Protein AF-A0A3A4VUQ2-F1 (afdb_monomer_lite)

Structure (mmCIF, N/CA/C/O backbone):
data_AF-A0A3A4VUQ2-F1
#
_entry.id   AF-A0A3A4VUQ2-F1
#
loop_
_atom_site.group_PDB
_atom_site.id
_atom_site.type_symbol
_atom_site.label_atom_id
_atom_site.label_alt_id
_atom_site.label_comp_id
_atom_site.label_asym_id
_atom_site.label_entity_id
_atom_site.label_seq_id
_atom_site.pdbx_PDB_ins_code
_atom_site.Cartn_x
_atom_site.Cartn_y
_atom_site.Cartn_z
_atom_site.occupancy
_atom_site.B_iso_or_equiv
_atom_site.auth_seq_id
_atom_site.auth_comp_id
_atom_site.auth_asym_id
_atom_site.auth_atom_id
_atom_site.pdbx_PDB_model_num
ATOM 1 N N . MET A 1 1 ? 13.321 -15.358 -0.840 1.00 32.47 1 MET A N 1
ATOM 2 C CA . MET A 1 1 ? 13.362 -16.492 -1.784 1.00 32.47 1 MET A CA 1
ATOM 3 C C . MET A 1 1 ? 13.408 -15.895 -3.170 1.00 32.47 1 MET A C 1
ATOM 5 O O . MET A 1 1 ? 12.434 -15.274 -3.571 1.00 32.47 1 MET A O 1
ATOM 9 N N . THR A 1 2 ? 14.552 -15.990 -3.836 1.00 44.00 2 THR A N 1
ATOM 10 C CA . THR A 1 2 ? 14.703 -15.576 -5.233 1.00 44.00 2 THR A CA 1
ATOM 11 C C . THR A 1 2 ? 14.063 -16.672 -6.074 1.00 44.00 2 THR A C 1
ATOM 13 O O . THR A 1 2 ? 14.530 -17.808 -6.059 1.00 44.00 2 THR A O 1
ATOM 16 N N . GLN A 1 3 ? 12.917 -16.389 -6.687 1.00 48.12 3 GLN A N 1
ATOM 17 C CA . GLN A 1 3 ? 12.280 -17.336 -7.593 1.00 48.12 3 GLN A CA 1
ATOM 18 C C . GLN A 1 3 ? 13.009 -17.246 -8.934 1.00 48.12 3 GLN A C 1
ATOM 20 O O . GLN A 1 3 ? 12.911 -16.231 -9.615 1.00 48.12 3 GLN A O 1
ATOM 25 N N . GLU A 1 4 ? 13.771 -18.281 -9.281 1.00 55.94 4 GLU A N 1
ATOM 26 C CA . GLU A 1 4 ? 14.439 -18.381 -10.582 1.00 55.94 4 GLU A CA 1
ATOM 27 C C . GLU A 1 4 ? 13.384 -18.544 -11.685 1.00 55.94 4 GLU A C 1
ATOM 29 O O . GLU A 1 4 ? 12.555 -19.461 -11.625 1.00 55.94 4 GLU A O 1
ATOM 34 N N . LEU A 1 5 ? 13.388 -17.659 -12.688 1.00 59.94 5 LEU A N 1
ATOM 35 C CA . LEU A 1 5 ? 12.480 -17.788 -13.823 1.00 59.94 5 LEU A CA 1
ATOM 36 C C . LEU A 1 5 ? 12.941 -18.922 -14.759 1.00 59.94 5 LEU A C 1
ATOM 38 O O . LEU A 1 5 ? 14.143 -19.137 -14.953 1.00 59.94 5 LEU A O 1
ATOM 42 N N . PRO A 1 6 ? 11.998 -19.651 -15.387 1.00 62.81 6 PRO A N 1
ATOM 43 C CA . PRO A 1 6 ? 12.314 -20.619 -16.429 1.00 62.81 6 PRO A CA 1
ATOM 44 C C . PRO A 1 6 ? 13.199 -20.021 -17.529 1.00 62.81 6 PRO A C 1
ATOM 46 O O . PRO A 1 6 ? 13.021 -18.874 -17.937 1.00 62.81 6 PRO A O 1
ATOM 49 N N . GLY A 1 7 ? 14.122 -20.821 -18.072 1.00 64.88 7 GLY A N 1
ATOM 50 C CA . GLY A 1 7 ? 15.179 -20.330 -18.965 1.00 64.88 7 GLY A CA 1
ATOM 51 C C . GLY A 1 7 ? 14.719 -19.589 -20.226 1.00 64.88 7 GLY A C 1
ATOM 52 O O . GLY A 1 7 ? 15.482 -18.787 -20.757 1.00 64.88 7 GLY A O 1
ATOM 53 N N . TYR A 1 8 ? 13.483 -19.805 -20.685 1.00 63.66 8 TYR A N 1
ATOM 54 C CA . TYR A 1 8 ? 12.912 -19.087 -21.827 1.00 63.66 8 TYR A CA 1
ATOM 55 C C . TYR A 1 8 ? 12.484 -17.644 -21.498 1.00 63.66 8 TYR A C 1
ATOM 57 O O . TYR A 1 8 ? 12.397 -16.834 -22.415 1.00 63.66 8 TYR A O 1
ATOM 65 N N . LEU A 1 9 ? 12.272 -17.304 -20.220 1.00 59.41 9 LEU A N 1
ATOM 66 C CA . LEU A 1 9 ? 11.942 -15.945 -19.765 1.00 59.41 9 LEU A CA 1
ATOM 67 C C . LEU A 1 9 ? 13.183 -15.120 -19.401 1.00 59.41 9 LEU A C 1
ATOM 69 O O . LEU A 1 9 ? 13.132 -13.895 -19.454 1.00 59.41 9 LEU A O 1
ATOM 73 N N . ARG A 1 10 ? 14.320 -15.774 -19.126 1.00 63.22 10 ARG A N 1
ATOM 74 C CA . ARG A 1 10 ? 15.583 -15.107 -18.753 1.00 63.22 10 ARG A CA 1
ATOM 75 C C . ARG A 1 10 ? 16.127 -14.142 -19.807 1.00 63.22 10 ARG A C 1
ATOM 77 O O . ARG A 1 10 ? 16.834 -13.201 -19.479 1.00 63.22 10 ARG A O 1
ATOM 84 N N . ARG A 1 11 ? 15.774 -14.333 -21.084 1.00 55.06 11 ARG A N 1
ATOM 85 C CA . ARG A 1 11 ? 16.195 -13.435 -22.177 1.00 55.06 11 ARG A CA 1
ATOM 86 C C . ARG A 1 11 ? 15.557 -12.041 -22.128 1.00 55.06 11 ARG A C 1
ATOM 88 O O . ARG A 1 11 ? 16.027 -11.161 -22.836 1.00 55.06 11 ARG A O 1
ATOM 95 N N . PHE A 1 12 ? 14.516 -11.860 -21.318 1.00 55.12 12 PHE A N 1
ATOM 96 C CA . PHE A 1 12 ? 13.808 -10.592 -21.129 1.00 55.12 12 PHE A CA 1
ATOM 97 C C . PHE A 1 12 ? 13.870 -10.115 -19.667 1.00 55.12 12 PHE A C 1
ATOM 99 O O . PHE A 1 12 ? 13.095 -9.252 -19.262 1.00 55.12 12 PHE A O 1
ATOM 106 N N . GLU A 1 13 ? 14.767 -10.694 -18.860 1.00 59.91 13 GLU A N 1
ATOM 107 C CA . GLU A 1 13 ? 14.969 -10.290 -17.470 1.00 59.91 13 GLU A CA 1
ATOM 108 C C . GLU A 1 13 ? 15.718 -8.959 -17.404 1.00 59.91 13 GLU A C 1
ATOM 110 O O . GLU A 1 13 ? 16.908 -8.879 -17.698 1.00 59.91 13 GLU A O 1
ATOM 115 N N . TYR A 1 14 ? 15.016 -7.923 -16.952 1.00 61.62 14 TYR A N 1
ATOM 116 C CA . TYR A 1 14 ? 15.629 -6.698 -16.460 1.00 61.62 14 TYR A CA 1
ATOM 117 C C . TYR A 1 14 ? 15.450 -6.678 -14.939 1.00 61.62 14 TYR A C 1
ATOM 119 O O . TYR A 1 14 ? 14.361 -6.405 -14.433 1.00 61.62 14 TYR A O 1
ATOM 127 N N . TRP A 1 15 ? 16.490 -7.077 -14.204 1.00 53.81 15 TRP A N 1
ATOM 128 C CA . TRP A 1 15 ? 16.468 -7.107 -12.742 1.00 53.81 15 TRP A CA 1
ATOM 129 C C . TRP A 1 15 ? 17.029 -5.798 -12.191 1.00 53.81 15 TRP A C 1
ATOM 131 O O . TRP A 1 15 ? 18.239 -5.599 -12.134 1.00 53.81 15 TRP A O 1
ATOM 141 N N . HIS A 1 16 ? 16.139 -4.952 -11.691 1.00 59.16 16 HIS A N 1
ATOM 142 C CA . HIS A 1 16 ? 16.466 -4.071 -10.578 1.00 59.16 16 HIS A CA 1
ATOM 143 C C . HIS A 1 16 ? 15.614 -4.502 -9.392 1.00 59.16 16 HIS A C 1
ATOM 145 O O . HIS A 1 16 ? 14.449 -4.853 -9.580 1.00 59.16 16 HIS A O 1
ATOM 151 N N . ASP A 1 17 ? 16.176 -4.501 -8.178 1.00 64.94 17 ASP A N 1
ATOM 152 C CA . ASP A 1 17 ? 15.337 -4.543 -6.979 1.00 64.94 17 ASP A CA 1
ATOM 153 C C . ASP A 1 17 ? 14.375 -3.351 -7.084 1.00 64.94 17 ASP A C 1
ATOM 155 O O . ASP A 1 17 ? 14.836 -2.207 -7.015 1.00 64.94 17 ASP A O 1
ATOM 159 N N . PRO A 1 18 ? 13.060 -3.576 -7.270 1.00 64.75 18 PRO A N 1
ATOM 160 C CA . PRO A 1 18 ? 12.131 -2.477 -7.468 1.00 64.75 18 PRO A CA 1
ATOM 161 C C . PRO A 1 18 ? 12.172 -1.537 -6.263 1.00 64.75 18 PRO A C 1
ATOM 163 O O . PRO A 1 18 ? 12.140 -0.324 -6.423 1.00 64.75 18 PRO A O 1
ATOM 166 N N . ALA A 1 19 ? 12.357 -2.048 -5.042 1.00 66.38 19 ALA A N 1
ATOM 167 C CA . ALA A 1 19 ? 12.441 -1.188 -3.869 1.00 66.38 19 ALA A CA 1
ATOM 168 C C . ALA A 1 19 ? 13.660 -0.254 -3.918 1.00 66.38 19 ALA A C 1
ATOM 170 O O . ALA A 1 19 ? 13.567 0.876 -3.442 1.00 66.38 19 ALA A O 1
ATOM 171 N N . GLN A 1 20 ? 14.788 -0.707 -4.466 1.00 69.81 20 GLN A N 1
ATOM 172 C CA . GLN A 1 20 ? 15.973 0.121 -4.675 1.00 69.81 20 GLN A CA 1
ATOM 173 C C . GLN A 1 20 ? 15.760 1.126 -5.808 1.00 69.81 20 GLN A C 1
ATOM 175 O O . GLN A 1 20 ? 15.928 2.319 -5.569 1.00 69.81 20 GLN A O 1
ATOM 180 N N . ALA A 1 21 ? 15.278 0.669 -6.965 1.00 69.00 21 ALA A N 1
ATOM 181 C CA . ALA A 1 21 ? 15.014 1.524 -8.120 1.00 69.00 21 ALA A CA 1
ATOM 182 C C . ALA A 1 21 ? 14.060 2.680 -7.779 1.00 69.00 21 ALA A C 1
ATOM 184 O O . ALA A 1 21 ? 14.268 3.812 -8.204 1.00 69.00 21 ALA A O 1
ATOM 185 N N . ASN A 1 22 ? 13.043 2.440 -6.942 1.00 70.38 22 ASN A N 1
ATOM 186 C CA . ASN A 1 22 ? 12.146 3.507 -6.490 1.00 70.38 22 ASN A CA 1
ATOM 187 C C . ASN A 1 22 ? 12.771 4.477 -5.498 1.00 70.38 22 ASN A C 1
ATOM 189 O O . ASN A 1 22 ? 12.394 5.649 -5.481 1.00 70.38 22 ASN A O 1
ATOM 193 N N . ARG A 1 23 ? 13.659 3.999 -4.618 1.00 74.56 23 ARG A N 1
ATOM 194 C CA . ARG A 1 23 ? 14.385 4.888 -3.702 1.00 74.56 23 ARG A CA 1
ATOM 195 C C . ARG A 1 23 ? 15.282 5.815 -4.506 1.00 74.56 23 ARG A C 1
ATOM 197 O O . ARG A 1 23 ? 15.155 7.027 -4.376 1.00 74.56 23 ARG A O 1
ATOM 204 N N . GLU A 1 24 ? 16.073 5.240 -5.404 1.00 76.38 24 GLU A N 1
ATOM 205 C CA . GLU A 1 24 ? 16.965 5.976 -6.296 1.00 76.38 24 GLU A CA 1
ATOM 206 C C . GLU A 1 24 ? 16.175 6.964 -7.156 1.00 76.38 24 GLU A C 1
ATOM 208 O O . GLU A 1 24 ? 16.485 8.148 -7.144 1.00 76.38 24 GLU A O 1
ATOM 213 N N . ALA A 1 25 ? 15.074 6.540 -7.781 1.00 74.06 25 ALA A N 1
ATOM 214 C CA . ALA A 1 25 ? 14.210 7.421 -8.567 1.00 74.06 25 ALA A CA 1
ATOM 215 C C . ALA A 1 25 ? 13.649 8.612 -7.769 1.00 74.06 25 ALA A C 1
ATOM 217 O O . ALA A 1 25 ? 13.524 9.722 -8.290 1.00 74.06 25 ALA A O 1
ATOM 218 N N . ARG A 1 26 ? 13.297 8.411 -6.492 1.00 76.94 26 ARG A N 1
ATOM 219 C CA . ARG A 1 26 ? 12.829 9.499 -5.615 1.00 76.94 26 ARG A CA 1
ATOM 220 C C . ARG A 1 26 ? 13.947 10.473 -5.262 1.00 76.94 26 ARG A C 1
ATOM 222 O O . ARG A 1 26 ? 13.686 11.670 -5.167 1.00 76.94 26 ARG A O 1
ATOM 229 N N . GLU A 1 27 ? 15.156 9.965 -5.057 1.00 84.44 27 GLU A N 1
ATOM 230 C CA . GLU A 1 27 ? 16.333 10.754 -4.693 1.00 84.44 27 GLU A CA 1
ATOM 231 C C . GLU A 1 27 ? 16.877 11.545 -5.889 1.00 84.44 27 GLU A C 1
ATOM 233 O O . GLU A 1 27 ? 17.095 12.753 -5.788 1.00 84.44 27 GLU A O 1
ATOM 238 N N . THR A 1 28 ? 17.035 10.893 -7.040 1.00 81.62 28 THR A N 1
ATOM 239 C CA . THR A 1 28 ? 17.601 11.483 -8.262 1.00 81.62 28 THR A CA 1
ATOM 240 C C . THR A 1 28 ? 16.567 12.233 -9.099 1.00 81.62 28 THR A C 1
ATOM 242 O O . THR A 1 28 ? 16.935 12.991 -9.995 1.00 81.62 28 THR A O 1
ATOM 245 N N . LYS A 1 29 ? 15.267 12.043 -8.821 1.00 80.12 29 LYS A N 1
ATOM 246 C CA . LYS A 1 29 ? 14.139 12.461 -9.677 1.00 80.12 29 LYS A CA 1
ATOM 247 C C . LYS A 1 29 ? 14.187 11.863 -11.091 1.00 80.12 29 LYS A C 1
ATOM 249 O O . LYS A 1 29 ? 13.470 12.337 -11.975 1.00 80.12 29 LYS A O 1
ATOM 254 N N . GLN A 1 30 ? 15.004 10.835 -11.312 1.00 80.06 30 GLN A N 1
ATOM 255 C CA . GLN A 1 30 ? 15.074 10.092 -12.565 1.00 80.06 30 GLN A CA 1
ATOM 256 C C . GLN A 1 30 ? 14.011 8.992 -12.568 1.00 80.06 30 GLN A C 1
ATOM 258 O O . GLN A 1 30 ? 13.648 8.457 -11.522 1.00 80.06 30 GLN A O 1
ATOM 263 N N . ARG A 1 31 ? 13.449 8.675 -13.737 1.00 77.25 31 ARG A N 1
ATOM 264 C CA . ARG A 1 31 ? 12.443 7.609 -13.834 1.00 77.25 31 ARG A CA 1
ATOM 265 C C . ARG A 1 31 ? 13.169 6.260 -13.822 1.00 77.25 31 ARG A C 1
ATOM 267 O O . ARG A 1 31 ? 14.144 6.129 -14.554 1.00 77.25 31 ARG A O 1
ATOM 274 N N . PRO A 1 32 ? 12.703 5.264 -13.051 1.00 80.69 32 PRO A N 1
ATOM 275 C CA . PRO A 1 32 ? 13.230 3.914 -13.187 1.00 80.69 32 PRO A CA 1
ATOM 276 C C . PRO A 1 32 ? 12.860 3.364 -14.570 1.00 80.69 32 PRO A C 1
ATOM 278 O O . PRO A 1 32 ? 11.940 3.885 -15.209 1.00 80.69 32 PRO A O 1
ATOM 281 N N . ALA A 1 33 ? 13.537 2.300 -15.003 1.00 83.94 33 ALA A N 1
ATOM 282 C CA . ALA A 1 33 ? 13.210 1.589 -16.238 1.00 83.94 33 ALA A CA 1
ATOM 283 C C . ALA A 1 33 ? 11.701 1.291 -16.338 1.00 83.94 33 ALA A C 1
ATOM 285 O O . ALA A 1 33 ? 11.049 0.925 -15.355 1.00 83.94 33 ALA A O 1
ATOM 286 N N . TYR A 1 34 ? 11.130 1.474 -17.526 1.00 84.94 34 TYR A N 1
ATOM 287 C CA . TYR A 1 34 ? 9.686 1.424 -17.735 1.00 84.94 34 TYR A CA 1
ATOM 288 C C . TYR A 1 34 ? 9.320 0.854 -19.102 1.00 84.94 34 TYR A C 1
ATOM 290 O O . TYR A 1 34 ? 10.110 0.847 -20.044 1.00 84.94 34 TYR A O 1
ATOM 298 N N . ILE A 1 35 ? 8.074 0.395 -19.211 1.00 89.56 35 ILE A N 1
ATOM 299 C CA . ILE A 1 35 ? 7.467 0.000 -20.481 1.00 89.56 35 ILE A CA 1
ATOM 300 C C . ILE A 1 35 ? 6.608 1.169 -20.962 1.00 89.56 35 ILE A C 1
ATOM 302 O O . ILE A 1 35 ? 5.752 1.653 -20.217 1.00 89.56 35 ILE A O 1
ATOM 306 N N . SER A 1 36 ? 6.825 1.633 -22.191 1.00 91.62 36 SER A N 1
ATOM 307 C CA . SER A 1 36 ? 5.976 2.641 -22.836 1.00 91.62 36 SER A CA 1
ATOM 308 C C . SER A 1 36 ? 5.218 2.051 -24.019 1.00 91.62 36 SER A C 1
ATOM 310 O O . SER A 1 36 ? 5.653 1.066 -24.610 1.00 91.62 36 SER A O 1
ATOM 312 N N . LEU A 1 37 ? 4.086 2.662 -24.368 1.00 94.19 37 LEU A N 1
ATOM 313 C CA . LEU A 1 37 ? 3.330 2.354 -25.579 1.00 94.19 37 LEU A CA 1
ATOM 314 C C . LEU A 1 37 ? 3.386 3.580 -26.493 1.00 94.19 37 LEU A C 1
ATOM 316 O O . LEU A 1 37 ? 2.904 4.648 -26.113 1.00 94.19 37 LEU A O 1
ATOM 320 N N . GLN A 1 38 ? 4.007 3.440 -27.662 1.00 92.81 38 GLN A N 1
ATOM 321 C CA . GLN A 1 38 ? 4.145 4.512 -28.650 1.00 92.81 38 GLN A CA 1
ATOM 322 C C . GLN A 1 38 ? 4.102 3.923 -30.061 1.00 92.81 38 GLN A C 1
ATOM 324 O O . GLN A 1 38 ? 4.730 2.897 -30.311 1.00 92.81 38 GLN A O 1
ATOM 329 N N . ASP A 1 39 ? 3.387 4.583 -30.974 1.00 90.94 39 ASP A N 1
ATOM 330 C CA . ASP A 1 39 ? 3.202 4.138 -32.365 1.00 90.94 39 ASP A CA 1
ATOM 331 C C . ASP A 1 39 ? 2.755 2.668 -32.457 1.00 90.94 39 ASP A C 1
ATOM 333 O O . ASP A 1 39 ? 3.342 1.877 -33.193 1.00 90.94 39 ASP A O 1
ATOM 337 N N . ASP A 1 40 ? 1.772 2.298 -31.630 1.00 91.81 40 ASP A N 1
ATOM 338 C CA . ASP A 1 40 ? 1.225 0.939 -31.502 1.00 91.81 40 ASP A CA 1
ATOM 339 C C . ASP A 1 40 ? 2.256 -0.154 -31.160 1.00 91.81 40 ASP A C 1
ATOM 341 O O . ASP A 1 40 ? 2.012 -1.338 -31.375 1.00 91.81 40 ASP A O 1
ATOM 345 N N . ARG A 1 41 ? 3.406 0.224 -30.584 1.00 91.56 41 ARG A N 1
ATOM 346 C CA . ARG A 1 41 ? 4.463 -0.704 -30.156 1.00 91.56 41 ARG A CA 1
ATOM 347 C C . ARG A 1 41 ? 4.882 -0.472 -28.713 1.00 91.56 41 ARG A C 1
ATOM 349 O O . ARG A 1 41 ? 4.896 0.658 -28.216 1.00 91.56 41 ARG A O 1
ATOM 356 N N . PHE A 1 42 ? 5.272 -1.553 -28.046 1.00 92.94 42 PHE A N 1
ATOM 357 C CA . PHE A 1 42 ? 5.835 -1.498 -26.704 1.00 92.94 42 PHE A CA 1
ATOM 358 C C . PHE A 1 42 ? 7.325 -1.175 -26.782 1.00 92.94 42 PHE A C 1
ATOM 360 O O . PHE A 1 42 ? 8.074 -1.872 -27.466 1.00 92.94 42 PHE A O 1
ATOM 367 N N . ASN A 1 43 ? 7.775 -0.155 -26.056 1.00 92.44 43 ASN A N 1
ATOM 368 C CA . ASN A 1 43 ? 9.197 0.115 -25.872 1.00 92.44 43 ASN A CA 1
ATOM 369 C C . ASN A 1 43 ? 9.606 -0.304 -24.460 1.00 92.44 43 ASN A C 1
ATOM 371 O O . ASN A 1 43 ? 8.985 0.121 -23.485 1.00 92.44 43 ASN A O 1
ATOM 375 N N . LEU A 1 44 ? 10.667 -1.100 -24.357 1.00 89.44 44 LEU A N 1
ATOM 376 C CA . LEU A 1 44 ? 11.369 -1.317 -23.096 1.00 89.44 44 LEU A CA 1
ATOM 377 C C . LEU A 1 44 ? 12.419 -0.219 -22.965 1.00 89.44 44 LEU A C 1
ATOM 379 O O . LEU A 1 44 ? 13.320 -0.137 -23.800 1.00 89.44 44 LEU A O 1
ATOM 383 N N . VAL A 1 45 ? 12.267 0.637 -21.961 1.00 88.25 45 VAL A N 1
ATOM 384 C CA . VAL A 1 45 ? 13.117 1.809 -21.753 1.00 88.25 45 VAL A CA 1
ATOM 385 C C . VAL A 1 45 ? 13.925 1.619 -20.476 1.00 88.25 45 VAL A C 1
ATOM 387 O O . VAL A 1 45 ? 13.346 1.273 -19.442 1.00 88.25 45 VAL A O 1
ATOM 390 N N . ASN A 1 46 ? 15.241 1.824 -20.536 1.00 85.69 46 ASN A N 1
ATOM 391 C CA . ASN A 1 46 ? 16.075 1.824 -19.332 1.00 85.69 46 ASN A CA 1
ATOM 392 C C . ASN A 1 46 ? 15.883 3.116 -18.514 1.00 85.69 46 ASN A C 1
ATOM 394 O O . ASN A 1 46 ? 15.139 4.028 -18.882 1.00 85.69 46 ASN A O 1
ATOM 398 N N . ASP A 1 47 ? 16.531 3.168 -17.363 1.00 81.81 47 ASP A N 1
ATOM 399 C CA . ASP A 1 47 ? 16.587 4.317 -16.461 1.00 81.81 47 ASP A CA 1
ATOM 400 C C . ASP A 1 47 ? 17.260 5.556 -17.083 1.00 81.81 47 ASP A C 1
ATOM 402 O O . ASP A 1 47 ? 16.891 6.683 -16.744 1.00 81.81 47 ASP A O 1
ATOM 406 N N . ASP A 1 48 ? 18.146 5.378 -18.066 1.00 85.56 48 ASP A N 1
ATOM 407 C CA . ASP A 1 48 ? 18.732 6.467 -18.869 1.00 85.56 48 ASP A CA 1
ATOM 408 C C . ASP A 1 48 ? 17.788 7.019 -19.957 1.00 85.56 48 ASP A C 1
ATOM 410 O O . ASP A 1 48 ? 18.061 8.052 -20.573 1.00 85.56 48 ASP A O 1
ATOM 414 N N . GLY A 1 49 ? 16.637 6.376 -20.181 1.00 86.94 49 GLY A N 1
ATOM 415 C CA . GLY A 1 49 ? 15.662 6.776 -21.197 1.00 86.94 49 GLY A CA 1
ATOM 416 C C . GLY A 1 49 ? 15.919 6.195 -22.593 1.00 86.94 49 GLY A C 1
ATOM 417 O O . GLY A 1 49 ? 15.208 6.541 -23.539 1.00 86.94 49 GLY A O 1
ATOM 418 N N . GLU A 1 50 ? 16.895 5.304 -22.739 1.00 88.88 50 GLU A N 1
ATOM 419 C CA . GLU A 1 50 ? 17.210 4.608 -23.981 1.00 88.88 50 GLU A CA 1
ATOM 420 C C . GLU A 1 50 ? 16.227 3.463 -24.244 1.00 88.88 50 GLU A C 1
ATOM 422 O O . GLU A 1 50 ? 15.866 2.688 -23.354 1.00 88.88 50 GLU A O 1
ATOM 427 N N . ILE A 1 51 ? 15.808 3.325 -25.504 1.00 89.69 51 ILE A N 1
ATOM 428 C CA . ILE A 1 51 ? 14.948 2.223 -25.938 1.00 89.69 51 ILE A CA 1
ATOM 429 C C . ILE A 1 51 ? 15.822 0.987 -26.158 1.00 89.69 51 ILE A C 1
ATOM 431 O O . ILE A 1 51 ? 16.509 0.878 -27.173 1.00 89.69 51 ILE A O 1
ATOM 435 N N . LEU A 1 52 ? 15.750 0.039 -25.228 1.00 85.50 52 LEU A N 1
ATOM 436 C CA . LEU A 1 52 ? 16.465 -1.234 -25.299 1.00 85.50 52 LEU A CA 1
ATOM 437 C C . LEU A 1 52 ? 15.837 -2.191 -26.316 1.00 85.50 52 LEU A C 1
ATOM 439 O O . LEU A 1 52 ? 16.534 -2.952 -26.984 1.00 85.50 52 LEU A O 1
ATOM 443 N N . ALA A 1 53 ? 14.508 -2.174 -26.421 1.00 87.06 53 ALA A N 1
ATOM 444 C CA . ALA A 1 53 ? 13.767 -3.025 -27.341 1.00 87.06 53 ALA A CA 1
ATOM 445 C C . ALA A 1 53 ? 12.451 -2.375 -27.769 1.00 87.06 53 ALA A C 1
ATOM 447 O O . ALA A 1 53 ? 11.806 -1.677 -26.984 1.00 87.06 53 ALA A O 1
ATOM 448 N N . ARG A 1 54 ? 12.036 -2.672 -29.004 1.00 89.75 54 ARG A N 1
ATOM 449 C CA . ARG A 1 54 ? 10.689 -2.406 -29.517 1.00 89.75 54 ARG A CA 1
ATOM 450 C C . ARG A 1 54 ? 10.002 -3.723 -29.824 1.00 89.75 54 ARG A C 1
ATOM 452 O O . ARG A 1 54 ? 10.564 -4.539 -30.550 1.00 89.75 54 ARG A O 1
ATOM 459 N N . LEU A 1 55 ? 8.815 -3.916 -29.270 1.00 87.06 55 LEU A N 1
ATOM 460 C CA . LEU A 1 55 ? 8.036 -5.139 -29.396 1.00 87.06 55 LEU A CA 1
ATOM 461 C C . LEU A 1 55 ? 6.680 -4.801 -30.018 1.00 87.06 55 LEU A C 1
ATOM 463 O O . LEU A 1 55 ? 5.981 -3.912 -29.529 1.00 87.06 55 LEU A O 1
ATOM 467 N N . ASP A 1 56 ? 6.307 -5.525 -31.069 1.00 91.31 56 ASP A N 1
ATOM 468 C CA . ASP A 1 56 ? 4.971 -5.419 -31.673 1.00 91.31 56 ASP A CA 1
ATOM 469 C C . ASP A 1 56 ? 3.905 -6.105 -30.796 1.00 91.31 56 ASP A C 1
ATOM 471 O O . ASP A 1 56 ? 2.736 -5.735 -30.815 1.00 91.31 56 ASP A O 1
ATOM 475 N N . GLU A 1 57 ? 4.319 -7.072 -29.973 1.00 86.00 57 GLU A N 1
ATOM 476 C CA . GLU A 1 57 ? 3.460 -7.794 -29.037 1.00 86.00 57 GLU A CA 1
ATOM 477 C C . GLU A 1 57 ? 4.155 -7.955 -27.679 1.00 86.00 57 GLU A C 1
ATOM 479 O O . GLU A 1 57 ? 5.337 -8.299 -27.602 1.00 86.00 57 GLU A O 1
ATOM 484 N N . LEU A 1 58 ? 3.405 -7.740 -26.595 1.00 83.31 58 LEU A N 1
ATOM 485 C CA . LEU A 1 58 ? 3.846 -8.006 -25.228 1.00 83.31 58 LEU A CA 1
ATOM 486 C C . LEU A 1 58 ? 3.065 -9.200 -24.669 1.00 83.31 58 LEU A C 1
ATOM 488 O O . LEU A 1 58 ? 1.956 -9.048 -24.162 1.00 83.31 58 LEU A O 1
ATOM 492 N N . THR A 1 59 ? 3.657 -10.395 -24.751 1.00 82.50 59 THR A N 1
ATOM 493 C CA . THR A 1 59 ? 3.007 -11.658 -24.353 1.00 82.50 59 THR A CA 1
ATOM 494 C C . THR A 1 59 ? 2.633 -11.710 -22.865 1.00 82.50 59 THR A C 1
ATOM 496 O O . THR A 1 59 ? 1.659 -12.361 -22.490 1.00 82.50 59 THR A O 1
ATOM 499 N N . GLY A 1 60 ? 3.385 -11.037 -21.991 1.00 77.88 60 GLY A N 1
ATOM 500 C CA . GLY A 1 60 ? 3.064 -10.973 -20.567 1.00 77.88 60 GLY A CA 1
ATOM 501 C C . GLY A 1 60 ? 4.084 -10.192 -19.744 1.00 77.88 60 GLY A C 1
ATOM 502 O O . GLY A 1 60 ? 5.251 -10.090 -20.113 1.00 77.88 60 GLY A O 1
ATOM 503 N N . VAL A 1 61 ? 3.633 -9.661 -18.605 1.00 79.25 61 VAL A N 1
ATOM 504 C CA . VAL A 1 61 ? 4.475 -8.970 -17.616 1.00 79.25 61 VAL A CA 1
ATOM 505 C C . VAL A 1 61 ? 4.369 -9.702 -16.286 1.00 79.25 61 VAL A C 1
ATOM 507 O O . VAL A 1 61 ? 3.272 -9.886 -15.757 1.00 79.25 61 VAL A O 1
ATOM 510 N N . VAL A 1 62 ? 5.512 -10.104 -15.732 1.00 74.06 62 VAL A N 1
ATOM 511 C CA . VAL A 1 62 ? 5.590 -10.695 -14.393 1.00 74.06 62 VAL A CA 1
ATOM 512 C C . VAL A 1 62 ? 6.036 -9.610 -13.423 1.00 74.06 62 VAL A C 1
ATOM 514 O O . VAL A 1 62 ? 7.205 -9.241 -13.387 1.00 74.06 62 VAL A O 1
ATOM 517 N N . ALA A 1 63 ? 5.097 -9.095 -12.633 1.00 72.38 63 ALA A N 1
ATOM 518 C CA . ALA A 1 63 ? 5.389 -8.128 -11.581 1.00 72.38 63 ALA A CA 1
ATOM 519 C C . ALA A 1 63 ? 5.496 -8.837 -10.226 1.00 72.38 63 ALA A C 1
ATOM 521 O O . ALA A 1 63 ? 4.573 -9.542 -9.806 1.00 72.38 63 ALA A O 1
ATOM 522 N N . TYR A 1 64 ? 6.610 -8.632 -9.519 1.00 66.62 64 TYR A N 1
ATOM 523 C CA . TYR A 1 64 ? 6.743 -9.098 -8.143 1.00 66.62 64 TYR A CA 1
ATOM 524 C C . TYR A 1 64 ? 6.053 -8.114 -7.200 1.00 66.62 64 TYR A C 1
ATOM 526 O O . TYR A 1 64 ? 6.426 -6.948 -7.118 1.00 66.62 64 TYR A O 1
ATOM 534 N N . VAL A 1 65 ? 5.058 -8.589 -6.452 1.00 64.19 65 VAL A N 1
ATOM 535 C CA . VAL A 1 65 ? 4.353 -7.771 -5.462 1.00 64.19 65 VAL A CA 1
ATOM 536 C C . VAL A 1 65 ? 4.656 -8.311 -4.075 1.00 64.19 65 VAL A C 1
ATOM 538 O O . VAL A 1 65 ? 4.459 -9.496 -3.798 1.00 64.19 65 VAL A O 1
ATOM 541 N N . LYS A 1 66 ? 5.091 -7.432 -3.165 1.00 67.50 66 LYS A N 1
ATOM 542 C CA . LYS A 1 66 ? 5.177 -7.773 -1.743 1.00 67.50 66 LYS A CA 1
ATOM 543 C C . LYS A 1 66 ? 3.776 -8.151 -1.255 1.00 67.50 66 LYS A C 1
ATOM 545 O O . LYS A 1 66 ? 2.914 -7.297 -1.079 1.00 67.50 66 LYS A O 1
ATOM 550 N N . ASN A 1 67 ? 3.548 -9.441 -1.013 1.00 70.88 67 ASN A N 1
ATOM 551 C CA . ASN A 1 67 ? 2.234 -9.982 -0.651 1.00 70.88 67 ASN A CA 1
ATOM 552 C C . ASN A 1 67 ? 1.861 -9.753 0.827 1.00 70.88 67 ASN A C 1
ATOM 554 O O . ASN A 1 67 ? 1.171 -10.562 1.452 1.00 70.88 67 ASN A O 1
ATOM 558 N N . THR A 1 68 ? 2.363 -8.673 1.417 1.00 82.62 68 THR A N 1
ATOM 559 C CA . THR A 1 68 ? 2.155 -8.358 2.824 1.00 82.62 68 THR A CA 1
ATOM 560 C C . THR A 1 68 ? 1.019 -7.345 2.947 1.00 82.62 68 THR A C 1
ATOM 562 O O . THR A 1 68 ? 1.089 -6.285 2.323 1.00 82.62 68 THR A O 1
ATOM 565 N N . PRO A 1 69 ? -0.051 -7.651 3.701 1.00 88.81 69 PRO A N 1
ATOM 566 C CA . PRO A 1 69 ? -1.155 -6.721 3.861 1.00 88.81 69 PRO A CA 1
ATOM 567 C C . PRO A 1 69 ? -0.723 -5.492 4.665 1.00 88.81 69 PRO A C 1
ATOM 569 O O . PRO A 1 69 ? -0.156 -5.608 5.743 1.00 88.81 69 PRO A O 1
ATOM 572 N N . LEU A 1 70 ? -1.059 -4.317 4.154 1.00 92.19 70 LEU A N 1
ATOM 573 C CA . LEU A 1 70 ? -1.019 -3.050 4.864 1.00 92.19 70 LEU A CA 1
ATOM 574 C C . LEU A 1 70 ? -2.292 -2.909 5.700 1.00 92.19 70 LEU A C 1
ATOM 576 O O . LEU A 1 70 ? -3.396 -3.027 5.161 1.00 92.19 70 LEU A O 1
ATOM 580 N N . HIS A 1 71 ? -2.152 -2.622 6.990 1.00 95.25 71 HIS A N 1
ATOM 581 C CA . HIS A 1 71 ? -3.282 -2.302 7.864 1.00 95.25 71 HIS A CA 1
ATOM 582 C C . HIS A 1 71 ? -3.305 -0.805 8.158 1.00 95.25 71 HIS A C 1
ATOM 584 O O . HIS A 1 71 ? -2.264 -0.223 8.451 1.00 95.25 71 HIS A O 1
ATOM 590 N N . ILE A 1 72 ? -4.484 -0.184 8.072 1.00 95.38 72 ILE A N 1
ATOM 591 C CA . ILE A 1 72 ? -4.675 1.258 8.276 1.00 95.38 72 ILE A CA 1
ATOM 592 C C . ILE A 1 72 ? -5.939 1.497 9.103 1.00 95.38 72 ILE A C 1
ATOM 594 O O . ILE A 1 72 ? -7.028 1.057 8.724 1.00 95.38 72 ILE A O 1
ATOM 598 N N . PHE A 1 73 ? -5.821 2.231 10.204 1.00 96.19 73 PHE A N 1
ATOM 599 C CA . PHE A 1 73 ? -6.941 2.638 11.047 1.00 96.19 73 PHE A CA 1
ATOM 600 C C . PHE A 1 73 ? -6.885 4.145 11.330 1.00 96.19 73 PHE A C 1
ATOM 602 O O . PHE A 1 73 ? -5.827 4.680 11.646 1.00 96.19 73 PHE A O 1
ATOM 609 N N . TYR A 1 74 ? -8.030 4.819 11.193 1.00 93.50 74 TYR A N 1
ATOM 610 C CA . TYR A 1 74 ? -8.141 6.284 11.246 1.00 93.50 74 TYR A CA 1
ATOM 611 C C . TYR A 1 74 ? -8.711 6.823 12.567 1.00 93.50 74 TYR A C 1
ATOM 613 O O . TYR A 1 74 ? -8.771 8.034 12.724 1.00 93.50 74 TYR A O 1
ATOM 621 N N . GLY A 1 75 ? -9.141 5.967 13.503 1.00 91.56 75 GLY A N 1
ATOM 622 C CA . GLY A 1 75 ? -9.745 6.391 14.778 1.00 91.56 75 GLY A CA 1
ATOM 623 C C . GLY A 1 75 ? -11.187 6.882 14.642 1.00 91.56 75 GLY A C 1
ATOM 624 O O . GLY A 1 75 ? -12.061 6.458 15.391 1.00 91.56 75 GLY A O 1
ATOM 625 N N . GLU A 1 76 ? -11.446 7.695 13.623 1.00 87.94 76 GLU A N 1
ATOM 626 C CA . GLU A 1 76 ? -12.706 8.402 13.425 1.00 87.94 76 GLU A CA 1
ATOM 627 C C . GLU A 1 76 ? -13.406 8.023 12.111 1.00 87.94 76 GLU A C 1
ATOM 629 O O . GLU A 1 76 ? -12.886 7.295 11.251 1.00 87.94 76 GLU A O 1
ATOM 634 N N . GLU A 1 77 ? -14.640 8.503 11.959 1.00 85.44 77 GLU A N 1
ATOM 635 C CA . GLU A 1 77 ? -15.358 8.402 10.695 1.00 85.44 77 GLU A CA 1
ATOM 636 C C . GLU A 1 77 ? -14.779 9.346 9.639 1.00 85.44 77 GLU A C 1
ATOM 638 O O . GLU A 1 77 ? -14.148 10.355 9.932 1.00 85.44 77 GLU A O 1
ATOM 643 N N . TYR A 1 78 ? -14.970 8.979 8.372 1.00 85.06 78 TYR A N 1
ATOM 644 C CA . TYR A 1 78 ? -14.455 9.771 7.265 1.00 85.06 78 TYR A CA 1
ATOM 645 C C . TYR A 1 78 ? -15.204 11.104 7.184 1.00 85.06 78 TYR A C 1
ATOM 647 O O . TYR A 1 78 ? -16.421 11.105 7.000 1.00 85.06 78 TYR A O 1
ATOM 655 N N . ASN A 1 79 ? -14.465 12.209 7.260 1.00 87.56 79 ASN A N 1
ATOM 656 C CA . ASN A 1 79 ? -14.971 13.556 7.044 1.00 87.56 79 ASN A CA 1
ATOM 657 C C . ASN A 1 79 ? -14.338 14.131 5.761 1.00 87.56 79 ASN A C 1
ATOM 659 O O . ASN A 1 79 ? -13.118 14.268 5.711 1.00 87.56 79 ASN A O 1
ATOM 663 N N . PRO A 1 80 ? -15.122 14.473 4.720 1.00 88.94 80 PRO A N 1
ATOM 664 C CA . PRO A 1 80 ? -14.579 15.010 3.470 1.00 88.94 80 PRO A CA 1
ATOM 665 C C . PRO A 1 80 ? -13.950 16.403 3.615 1.00 88.94 80 PRO A C 1
ATOM 667 O O . PRO A 1 80 ? -13.180 16.803 2.748 1.00 88.94 80 PRO A O 1
ATOM 670 N N . ASN A 1 81 ? -14.253 17.131 4.694 1.00 93.88 81 ASN A N 1
ATOM 671 C CA . ASN A 1 81 ? -13.697 18.459 4.960 1.00 93.88 81 ASN A CA 1
ATOM 672 C C . ASN A 1 81 ? -12.375 18.407 5.742 1.00 93.88 81 ASN A C 1
ATOM 674 O O . ASN A 1 81 ? -11.776 19.449 5.994 1.00 93.88 81 ASN A O 1
ATOM 678 N N . GLU A 1 82 ? -11.922 17.21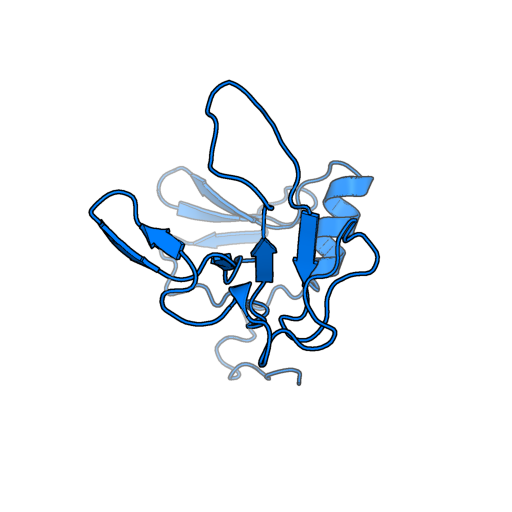6 6.148 1.00 88.88 82 GLU A N 1
ATOM 679 C CA . GLU A 1 82 ? -10.740 17.048 6.989 1.00 88.88 82 GLU A CA 1
ATOM 680 C C . GLU A 1 82 ? -9.774 16.016 6.405 1.00 88.88 82 GLU A C 1
ATOM 682 O O . GLU A 1 82 ? -10.119 14.861 6.152 1.00 88.88 82 GLU A O 1
ATOM 687 N N . THR A 1 83 ? -8.512 16.415 6.265 1.00 87.25 83 THR A N 1
ATOM 688 C CA . THR A 1 83 ? -7.425 15.504 5.902 1.00 87.25 83 THR A CA 1
ATOM 689 C C . THR A 1 83 ? -6.748 15.013 7.176 1.00 87.25 83 THR A C 1
ATOM 691 O O . THR A 1 83 ? -5.805 15.633 7.663 1.00 87.25 83 THR A O 1
ATOM 694 N N . LYS A 1 84 ? -7.240 13.902 7.734 1.00 88.44 84 LYS A N 1
ATOM 695 C CA . L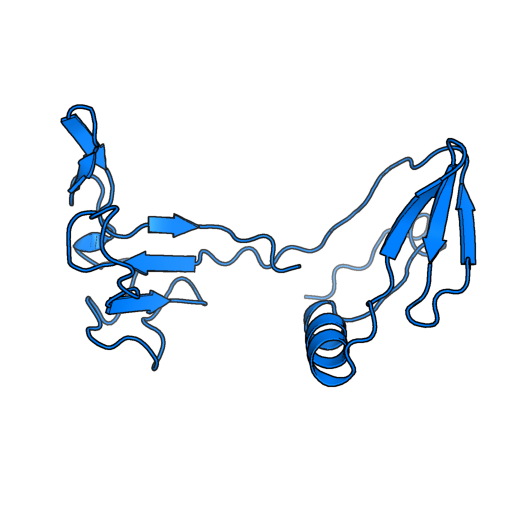YS A 1 84 ? -6.660 13.277 8.932 1.00 88.44 84 LYS A CA 1
ATOM 696 C C . LYS A 1 84 ? -5.746 12.101 8.566 1.00 88.44 84 LYS A C 1
ATOM 698 O O . LYS A 1 84 ? -6.164 11.228 7.793 1.00 88.44 84 LYS A O 1
ATOM 703 N N . PRO A 1 85 ? -4.509 12.047 9.098 1.00 91.25 85 PRO A N 1
ATOM 704 C CA . PRO A 1 85 ? -3.659 10.876 8.943 1.00 91.25 85 PRO A CA 1
ATOM 705 C C . PRO A 1 85 ? -4.243 9.680 9.716 1.00 91.25 85 PRO A C 1
ATOM 707 O O . PRO A 1 85 ? -5.063 9.856 10.619 1.00 91.25 85 PRO A O 1
ATOM 710 N N . PRO A 1 86 ? -3.849 8.446 9.372 1.00 94.25 86 PRO A N 1
ATOM 711 C CA . PRO A 1 86 ? -4.205 7.287 10.174 1.00 94.25 86 PRO A CA 1
ATOM 712 C C . PRO A 1 86 ? -3.526 7.343 11.546 1.00 94.25 86 PRO A C 1
ATOM 714 O O . PRO A 1 86 ? -2.352 7.683 11.647 1.00 94.25 86 PRO A O 1
ATOM 717 N N . VAL A 1 87 ? -4.251 6.939 12.588 1.00 96.94 87 VAL A N 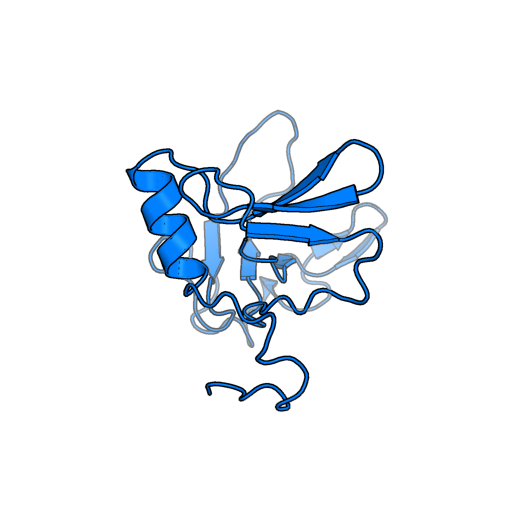1
ATOM 718 C CA . VAL A 1 87 ? -3.724 6.867 13.961 1.00 96.94 87 VAL A CA 1
ATOM 719 C C . VAL A 1 87 ? -2.952 5.568 14.216 1.00 96.94 87 VAL A C 1
ATOM 721 O O . VAL A 1 87 ? -2.112 5.495 15.107 1.00 96.94 87 VAL A O 1
ATOM 724 N N . CYS A 1 88 ? -3.204 4.526 13.416 1.00 97.12 88 CYS A N 1
ATOM 725 C CA . CYS A 1 88 ? -2.482 3.258 13.489 1.00 97.12 88 CYS A CA 1
ATOM 726 C C . CYS A 1 88 ? -2.259 2.676 12.093 1.00 97.12 88 CYS A C 1
ATOM 728 O O . CYS A 1 88 ? -3.205 2.529 11.310 1.00 97.12 88 CYS A O 1
ATOM 730 N N . VAL A 1 89 ? -1.015 2.292 11.801 1.00 96.12 89 VAL A N 1
ATOM 731 C CA . VAL A 1 89 ? -0.610 1.668 10.534 1.00 96.12 89 VAL A CA 1
ATOM 732 C C . VAL A 1 89 ? 0.280 0.454 10.780 1.00 96.12 89 VAL A C 1
ATOM 734 O O . VAL A 1 89 ? 0.994 0.400 11.772 1.00 96.12 89 VAL A O 1
ATOM 737 N N . SER A 1 90 ? 0.259 -0.527 9.882 1.00 95.12 90 SER A N 1
ATOM 738 C CA . SER A 1 90 ? 1.212 -1.646 9.878 1.00 95.12 90 SER A CA 1
ATOM 739 C C . SER A 1 90 ? 1.629 -1.964 8.449 1.00 95.12 90 SER A C 1
ATOM 741 O O . SER A 1 90 ? 0.794 -2.366 7.637 1.00 95.12 90 SER A O 1
ATOM 743 N N . TYR A 1 91 ? 2.920 -1.794 8.148 1.00 91.44 91 TYR A N 1
ATOM 744 C CA . TYR A 1 91 ? 3.506 -2.084 6.832 1.00 91.44 91 TYR A CA 1
ATOM 745 C C . TYR A 1 91 ? 3.863 -3.568 6.637 1.00 91.44 91 TYR A C 1
ATOM 747 O O . TYR A 1 91 ? 4.203 -3.982 5.524 1.00 91.44 91 TYR A O 1
ATOM 755 N N . ASP A 1 92 ? 3.810 -4.364 7.707 1.00 90.00 92 ASP A N 1
ATOM 756 C CA . ASP A 1 92 ? 4.115 -5.796 7.702 1.00 90.00 92 ASP A CA 1
ATOM 757 C C . ASP A 1 92 ? 2.885 -6.694 7.937 1.00 90.00 92 ASP A C 1
ATOM 759 O O . ASP A 1 92 ? 2.982 -7.922 7.852 1.00 90.00 92 ASP A O 1
ATOM 763 N N . GLY A 1 93 ? 1.728 -6.088 8.214 1.00 91.50 93 GLY A N 1
ATOM 764 C CA . GLY A 1 93 ? 0.467 -6.775 8.473 1.00 91.50 93 GLY A CA 1
ATOM 765 C C . GLY A 1 93 ? 0.429 -7.569 9.778 1.00 91.50 93 GLY A C 1
ATOM 766 O O . GLY A 1 93 ? -0.519 -8.327 9.987 1.00 91.50 93 GLY A O 1
ATOM 767 N N . LYS A 1 94 ? 1.446 -7.433 10.635 1.00 94.31 94 LYS A N 1
ATOM 768 C CA . LYS A 1 94 ? 1.597 -8.182 11.887 1.00 94.31 94 LYS A CA 1
ATOM 769 C C . LYS A 1 94 ? 1.614 -7.258 13.092 1.00 94.31 94 LYS A C 1
ATOM 771 O O . LYS A 1 94 ? 0.842 -7.479 14.018 1.00 94.31 94 LYS A O 1
ATOM 776 N N . TYR A 1 95 ? 2.421 -6.204 13.063 1.00 95.69 95 TYR A N 1
ATOM 777 C CA . TYR A 1 95 ? 2.628 -5.316 14.207 1.00 95.69 95 TYR A CA 1
ATOM 778 C C . TYR A 1 95 ? 2.389 -3.857 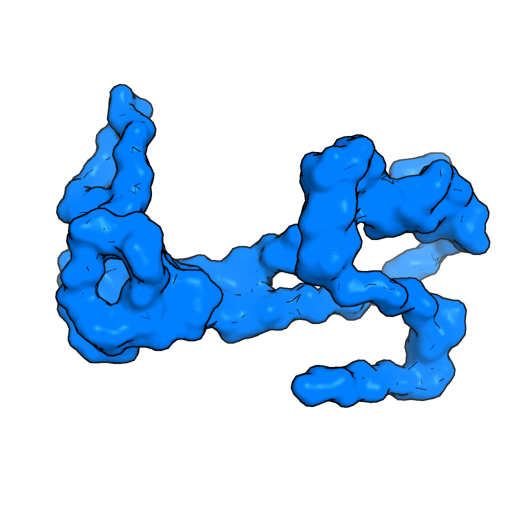13.800 1.00 95.69 95 TYR A C 1
ATOM 780 O O . TYR A 1 95 ? 2.694 -3.491 12.658 1.00 95.69 95 TYR A O 1
ATOM 788 N N . PRO A 1 96 ? 1.847 -2.998 14.683 1.00 96.44 96 PRO A N 1
ATOM 789 C CA . PRO A 1 96 ? 1.814 -1.563 14.428 1.00 96.44 96 PRO A CA 1
ATOM 790 C C . PRO A 1 96 ? 3.220 -1.028 14.149 1.00 96.44 96 PRO A C 1
ATOM 792 O O . PRO A 1 96 ? 4.175 -1.355 14.852 1.00 96.44 96 PRO A O 1
ATOM 795 N N . HIS A 1 97 ? 3.343 -0.194 13.123 1.00 96.31 97 HIS A N 1
ATOM 796 C CA . HIS A 1 97 ? 4.580 0.507 12.818 1.00 96.31 97 HIS A CA 1
ATOM 797 C C . HIS A 1 97 ? 4.871 1.558 13.893 1.00 96.31 97 HIS A C 1
ATOM 799 O O . HIS A 1 97 ? 3.936 2.122 14.468 1.00 96.31 97 HIS A O 1
ATOM 805 N N . SER A 1 98 ? 6.148 1.877 14.104 1.00 95.44 98 SER A N 1
ATOM 806 C CA . SER A 1 98 ? 6.612 2.877 15.079 1.00 95.44 98 SER A CA 1
ATOM 807 C C . SER A 1 98 ? 6.065 4.287 14.836 1.00 95.44 98 SER A C 1
ATOM 809 O O . SER A 1 98 ? 5.999 5.083 15.763 1.00 95.44 98 SER A O 1
ATOM 811 N N . GLU A 1 99 ? 5.638 4.587 13.610 1.00 94.00 99 GLU A N 1
ATOM 812 C CA . GLU A 1 99 ? 4.995 5.858 13.239 1.00 94.00 99 GLU A CA 1
ATOM 813 C C . GLU A 1 99 ? 3.516 5.947 13.657 1.00 94.00 99 GLU A C 1
ATOM 815 O O . GLU A 1 99 ? 2.881 6.980 13.460 1.00 94.00 99 GLU A O 1
ATOM 820 N N . SER A 1 100 ? 2.934 4.876 14.203 1.00 96.25 100 SER A N 1
ATOM 821 C CA . SER A 1 100 ? 1.549 4.892 14.685 1.00 96.25 100 SER A CA 1
ATOM 822 C C . SER A 1 100 ? 1.435 5.745 15.947 1.00 96.25 100 SER A C 1
ATOM 824 O O . SER A 1 100 ? 2.028 5.404 16.968 1.00 96.25 100 SER A O 1
ATOM 826 N N . SER A 1 101 ? 0.629 6.808 15.905 1.00 96.31 101 SER A N 1
ATOM 827 C CA . SER A 1 101 ? 0.395 7.673 17.068 1.00 96.31 101 SER A CA 1
ATOM 828 C C . SER A 1 101 ? -0.420 6.980 18.163 1.00 96.31 101 SER A C 1
ATOM 830 O O . SER A 1 101 ? -0.185 7.212 19.344 1.00 96.31 101 SER A O 1
ATOM 832 N N . GLU A 1 102 ? -1.355 6.105 17.781 1.00 96.38 102 GLU A N 1
ATOM 833 C CA . GLU A 1 102 ? -2.225 5.356 18.694 1.00 96.38 102 GLU A CA 1
ATOM 834 C C . GLU A 1 102 ? -2.311 3.874 18.287 1.00 96.38 102 GLU A C 1
ATOM 836 O O . GLU A 1 102 ? -3.289 3.436 17.659 1.00 96.38 102 GLU A O 1
ATOM 841 N N . PRO A 1 103 ? -1.296 3.062 18.639 1.00 96.56 103 PRO A N 1
ATOM 842 C CA . PRO A 1 103 ? -1.296 1.629 18.369 1.00 96.56 103 PRO A CA 1
ATOM 843 C C . PRO A 1 103 ? -2.509 0.940 19.009 1.00 96.56 103 PRO A C 1
ATOM 845 O O . PRO A 1 103 ? -2.707 0.992 20.219 1.00 96.56 103 PRO A O 1
ATOM 848 N N . GLN A 1 104 ? -3.325 0.260 18.201 1.00 96.56 104 GLN A N 1
ATOM 849 C CA . GLN A 1 104 ? -4.590 -0.326 18.674 1.00 96.56 104 GLN A CA 1
ATOM 850 C C . GLN A 1 104 ? -4.424 -1.692 19.354 1.00 96.56 104 GLN A C 1
ATOM 852 O O . GLN A 1 104 ? -5.296 -2.134 20.104 1.00 96.56 104 GLN A O 1
ATOM 857 N N . ASN A 1 105 ? -3.359 -2.420 19.021 1.00 96.62 105 ASN A N 1
ATOM 858 C CA . ASN A 1 105 ? -3.033 -3.728 19.584 1.00 96.62 105 ASN A CA 1
ATOM 859 C C . ASN A 1 105 ? -1.587 -4.088 19.211 1.00 96.62 105 ASN A C 1
ATOM 861 O O . ASN A 1 105 ? -1.199 -3.768 18.088 1.00 96.62 105 ASN A O 1
ATOM 865 N N . PRO A 1 106 ? -0.815 -4.779 20.068 1.00 95.94 106 PRO A N 1
ATOM 866 C CA . PRO A 1 106 ? 0.497 -5.293 19.683 1.00 95.94 106 PRO A CA 1
ATOM 867 C C . PRO A 1 106 ? 0.443 -6.238 18.475 1.00 95.94 106 PRO A C 1
ATOM 869 O O . PRO A 1 106 ? 1.376 -6.222 17.691 1.00 95.94 106 PRO A O 1
ATOM 872 N N . ASP A 1 107 ? -0.632 -7.006 18.275 1.00 96.44 107 ASP A N 1
ATOM 873 C CA . ASP A 1 107 ? -0.775 -7.952 17.163 1.00 96.44 107 ASP A CA 1
ATOM 874 C C . ASP A 1 107 ? -2.015 -7.644 16.299 1.00 96.44 107 ASP A C 1
ATOM 876 O O . ASP A 1 107 ? -3.170 -7.685 16.744 1.00 96.44 107 ASP A O 1
ATOM 880 N N . CYS A 1 108 ? -1.786 -7.373 15.013 1.00 95.12 108 CYS A N 1
ATOM 881 C CA . CYS A 1 108 ? -2.824 -7.100 14.021 1.00 95.12 108 CYS A CA 1
ATOM 882 C C . CYS A 1 108 ? -3.779 -8.286 13.803 1.00 95.12 108 CYS A C 1
ATOM 884 O O . CYS A 1 108 ? -4.937 -8.074 13.424 1.00 95.12 108 CYS A O 1
ATOM 886 N N . ALA A 1 109 ? -3.343 -9.523 14.059 1.00 93.81 109 ALA A N 1
ATOM 887 C CA . ALA A 1 109 ? -4.184 -10.712 13.950 1.00 93.81 109 ALA A CA 1
ATOM 888 C C . ALA A 1 109 ? -5.293 -10.736 15.012 1.00 93.81 109 ALA A C 1
ATOM 890 O O . ALA A 1 109 ? -6.401 -11.201 14.738 1.00 93.81 109 ALA A O 1
ATOM 891 N N . THR A 1 110 ? -5.024 -10.194 16.205 1.00 96.06 110 THR A N 1
ATOM 892 C CA . THR A 1 110 ? -5.969 -10.200 17.337 1.00 96.06 110 THR A CA 1
ATOM 893 C C . THR A 1 110 ? -6.643 -8.847 17.581 1.00 96.06 110 THR A C 1
ATOM 895 O O . THR A 1 110 ? -7.570 -8.747 18.394 1.00 96.06 110 THR A O 1
ATOM 898 N N . CYS A 1 111 ? -6.243 -7.816 16.832 1.00 96.94 111 CYS A N 1
ATOM 899 C CA . CYS A 1 111 ? -6.727 -6.450 16.979 1.00 96.94 111 CYS A CA 1
ATOM 900 C C . CYS A 1 111 ? -8.266 -6.343 16.892 1.00 96.94 111 CYS A C 1
ATOM 902 O O . CYS A 1 111 ? -8.865 -6.804 15.912 1.00 96.94 111 CYS A O 1
ATOM 904 N N . PRO A 1 112 ? -8.934 -5.670 17.854 1.00 96.25 112 PRO A N 1
ATOM 905 C CA . PRO A 1 112 ? -10.387 -5.498 17.834 1.00 96.25 112 PRO A CA 1
ATOM 906 C C . PRO A 1 112 ? -10.865 -4.734 16.594 1.00 96.25 112 PRO A C 1
ATOM 908 O O . PRO A 1 112 ? -11.898 -5.080 16.024 1.00 96.25 112 PRO A O 1
ATOM 911 N N . GLN A 1 113 ? -10.077 -3.771 16.107 1.00 96.00 113 GLN A N 1
ATOM 912 C CA . GLN A 1 113 ? -10.409 -3.000 14.907 1.00 96.00 113 GLN A CA 1
ATOM 913 C C . GLN A 1 113 ? -10.337 -3.839 13.623 1.00 96.00 113 GLN A C 1
ATOM 915 O O . GLN A 1 113 ? -11.019 -3.529 12.645 1.00 96.00 113 GLN A O 1
ATOM 920 N N . HIS A 1 114 ? -9.563 -4.927 13.614 1.00 95.75 114 HIS A N 1
ATOM 921 C CA . HIS A 1 114 ? -9.423 -5.819 12.461 1.00 95.75 114 HIS A CA 1
ATOM 922 C C . HIS A 1 114 ? -10.491 -6.933 12.411 1.00 95.75 114 HIS A C 1
ATOM 924 O O . HIS A 1 114 ? -10.625 -7.629 11.402 1.00 95.75 114 HIS A O 1
ATOM 930 N N . LYS A 1 115 ? -11.323 -7.078 13.449 1.00 95.25 115 LYS A N 1
ATOM 931 C CA . LYS A 1 115 ? -12.422 -8.055 13.462 1.00 95.25 115 LYS A CA 1
ATOM 932 C C . LYS A 1 115 ? -13.550 -7.642 12.515 1.00 95.25 115 LYS A C 1
ATOM 934 O O . LYS A 1 115 ? -13.874 -6.466 12.372 1.00 95.25 115 LYS A O 1
ATOM 939 N N . PHE A 1 116 ? -14.176 -8.613 11.853 1.00 92.75 116 PHE A N 1
ATOM 940 C CA . PHE A 1 116 ? -15.341 -8.336 11.011 1.00 92.75 116 PHE A CA 1
ATOM 941 C C . PHE A 1 116 ? -16.519 -7.855 11.870 1.00 92.75 116 PHE A C 1
ATOM 943 O O . PHE A 1 116 ? -16.876 -8.503 12.850 1.00 92.75 116 PHE A O 1
ATOM 950 N N . GLY A 1 117 ? -17.119 -6.722 11.503 1.00 91.69 117 GLY A N 1
ATOM 951 C C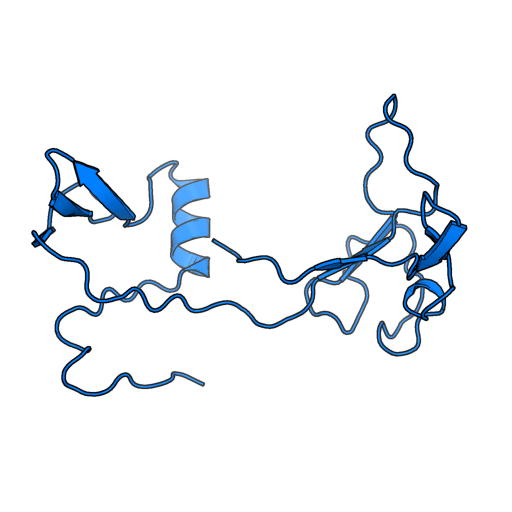A . GLY A 1 117 ? -18.183 -6.083 12.277 1.00 91.69 117 GLY A CA 1
ATOM 952 C C . GLY A 1 117 ? -17.699 -5.081 13.324 1.00 91.69 117 GLY A C 1
ATOM 953 O O . GLY A 1 117 ? -18.538 -4.539 14.035 1.00 91.69 117 GLY A O 1
ATOM 954 N N . SER A 1 118 ? -16.396 -4.786 13.395 1.00 92.56 118 SER A N 1
ATOM 955 C CA . SER A 1 118 ? -15.871 -3.694 14.229 1.00 92.56 118 SER A CA 1
ATOM 956 C C . SER A 1 118 ? -16.323 -2.305 13.765 1.00 92.56 118 SER A C 1
ATOM 958 O O . SER A 1 118 ? -16.240 -1.348 14.526 1.00 92.56 118 SER A O 1
ATOM 960 N N . LYS A 1 119 ? -16.843 -2.188 12.537 1.00 91.19 119 LYS A N 1
ATOM 961 C CA . LYS A 1 119 ? -17.498 -0.984 12.020 1.00 91.19 119 LYS A CA 1
ATOM 962 C C . LYS A 1 119 ? -18.767 -1.342 11.236 1.00 91.19 119 LYS A C 1
ATOM 964 O O . LYS A 1 119 ? -18.862 -2.414 10.634 1.00 91.19 119 LYS A O 1
ATOM 969 N N . LYS A 1 120 ? -19.731 -0.418 11.208 1.00 87.69 120 LYS A N 1
ATOM 970 C CA . LYS A 1 120 ? -20.819 -0.415 10.222 1.00 87.69 120 LYS A CA 1
ATOM 971 C C . LYS A 1 120 ? -20.345 0.280 8.941 1.00 87.69 120 LYS A C 1
ATOM 973 O O . LYS A 1 120 ? -19.851 1.405 8.973 1.00 87.69 120 LYS A O 1
ATOM 978 N N . GLY A 1 121 ? -20.451 -0.414 7.817 1.00 80.50 121 GLY A N 1
ATOM 979 C CA . GLY A 1 121 ? -20.221 0.142 6.492 1.00 80.50 121 GLY A CA 1
ATOM 980 C C . GLY A 1 121 ? -21.276 1.189 6.138 1.00 80.50 121 GLY A C 1
ATOM 981 O O . GLY A 1 121 ? -22.325 1.270 6.772 1.00 80.50 121 GLY A O 1
ATOM 982 N N . PHE A 1 122 ? -21.001 1.966 5.092 1.00 75.69 122 PHE A N 1
ATOM 983 C CA . PHE A 1 122 ? -21.841 3.092 4.669 1.00 75.69 122 PHE A CA 1
ATOM 984 C C . PHE A 1 122 ? -23.312 2.702 4.418 1.00 75.69 122 PHE A C 1
ATOM 986 O O . PHE A 1 122 ? -24.217 3.439 4.784 1.00 75.69 122 PHE A O 1
ATOM 993 N N . TYR A 1 123 ? -23.557 1.502 3.881 1.00 82.25 123 TYR A N 1
ATOM 994 C CA . TYR A 1 123 ? -24.902 0.971 3.610 1.00 82.25 123 TYR A CA 1
ATOM 995 C C . TYR A 1 123 ? -25.460 0.083 4.742 1.00 82.25 123 TYR A C 1
ATOM 997 O O . TYR A 1 123 ? -26.307 -0.772 4.505 1.00 82.25 123 TYR A O 1
ATOM 1005 N N . GLY A 1 124 ? -24.941 0.204 5.968 1.00 80.88 124 GLY A N 1
ATOM 1006 C CA . GLY A 1 124 ? -25.420 -0.544 7.141 1.00 80.88 124 GLY A CA 1
ATOM 1007 C C . GLY A 1 124 ? -24.895 -1.981 7.283 1.00 80.88 124 GLY A C 1
ATOM 1008 O O . GLY A 1 124 ? -25.121 -2.613 8.316 1.00 80.88 124 GLY A O 1
ATOM 1009 N N . GLY A 1 125 ? -24.151 -2.499 6.300 1.00 87.56 125 GLY A N 1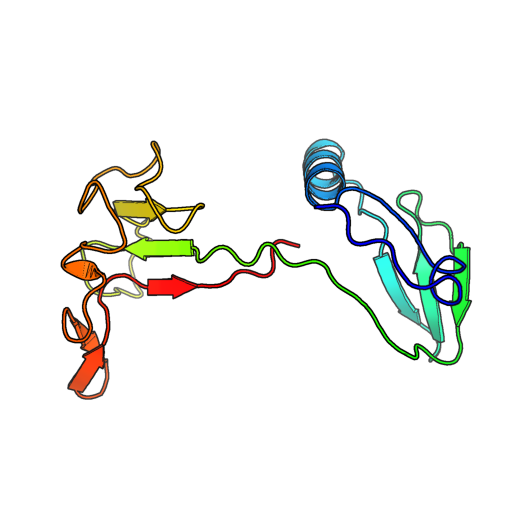
ATOM 1010 C CA . GLY A 1 125 ? -23.482 -3.804 6.387 1.00 87.56 125 GLY A CA 1
ATOM 1011 C C . GLY A 1 125 ? -22.345 -3.832 7.418 1.00 87.56 125 GLY A C 1
ATOM 1012 O O . GLY A 1 125 ? -21.764 -2.803 7.748 1.00 87.56 125 GLY A O 1
ATOM 1013 N N . LYS A 1 126 ? -21.983 -5.011 7.933 1.00 91.06 126 LYS A N 1
ATOM 1014 C CA . LYS A 1 126 ? -20.819 -5.170 8.825 1.00 91.06 126 LYS A CA 1
ATOM 1015 C C . LYS A 1 126 ? -19.519 -5.064 8.021 1.00 91.06 126 LYS A C 1
ATOM 1017 O O . LYS A 1 126 ? -19.385 -5.701 6.981 1.00 91.06 126 LYS A O 1
ATOM 1022 N N . SER A 1 127 ? -18.550 -4.297 8.511 1.00 91.12 127 SER A N 1
ATOM 1023 C CA . SER A 1 127 ? -17.215 -4.183 7.918 1.00 91.12 127 SER A CA 1
ATOM 1024 C C . SER A 1 127 ? -16.129 -4.193 8.995 1.00 91.12 127 SER A C 1
ATOM 1026 O O . SER A 1 127 ? -16.412 -4.207 10.193 1.00 91.12 127 SER A O 1
ATOM 1028 N N . ARG A 1 128 ? -14.863 -4.216 8.571 1.00 93.31 128 ARG A N 1
ATOM 1029 C CA . ARG A 1 128 ? -13.718 -3.996 9.464 1.00 93.31 128 ARG A CA 1
ATOM 1030 C C . ARG A 1 128 ? -13.453 -2.495 9.569 1.00 93.31 128 ARG A C 1
ATOM 1032 O O . ARG A 1 128 ? -13.515 -1.793 8.560 1.00 93.31 128 ARG A O 1
ATOM 1039 N N . ALA A 1 129 ? -13.185 -2.008 10.773 1.00 94.94 129 ALA A N 1
ATOM 1040 C CA . ALA A 1 129 ? -12.775 -0.635 11.034 1.00 94.94 129 ALA A CA 1
ATOM 1041 C C . ALA A 1 129 ? -11.341 -0.394 10.539 1.00 94.94 129 ALA A C 1
ATOM 1043 O O . ALA A 1 129 ? -11.072 0.586 9.845 1.00 94.94 129 ALA A O 1
ATOM 1044 N N . CYS A 1 130 ? -10.439 -1.336 10.828 1.00 95.38 130 CYS A N 1
ATOM 1045 C CA . CYS A 1 130 ? -9.099 -1.376 10.260 1.00 95.38 130 CYS A CA 1
ATOM 1046 C C . CYS A 1 130 ? -9.167 -1.856 8.805 1.00 95.38 130 CYS A C 1
ATOM 1048 O O . CYS A 1 130 ? -9.625 -2.966 8.511 1.00 95.38 130 CYS A O 1
ATOM 1050 N N . ARG A 1 131 ? -8.723 -1.001 7.884 1.00 92.88 131 ARG A N 1
ATOM 1051 C CA . ARG A 1 131 ? -8.696 -1.286 6.452 1.00 92.88 131 ARG A CA 1
ATOM 1052 C C . ARG A 1 131 ? -7.454 -2.098 6.125 1.00 92.88 131 ARG A C 1
ATOM 1054 O O . ARG A 1 131 ? -6.342 -1.666 6.412 1.00 92.88 131 ARG A O 1
ATOM 1061 N N . VAL A 1 132 ? -7.661 -3.229 5.464 1.00 92.19 132 VAL A N 1
ATOM 1062 C CA . VAL A 1 132 ? -6.584 -4.056 4.923 1.00 92.19 132 VAL A CA 1
ATOM 1063 C C . VAL A 1 132 ? -6.429 -3.745 3.442 1.00 92.19 132 VAL A C 1
ATOM 1065 O O . VAL A 1 132 ? -7.403 -3.799 2.691 1.00 92.19 132 VAL A O 1
ATOM 1068 N N . ARG A 1 133 ? -5.214 -3.410 3.016 1.00 88.25 133 ARG A N 1
ATOM 1069 C CA . ARG A 1 133 ? -4.863 -3.183 1.612 1.00 88.25 133 ARG A CA 1
ATOM 1070 C C . ARG A 1 133 ? -3.690 -4.068 1.233 1.00 88.25 133 ARG A C 1
ATOM 1072 O O . ARG A 1 133 ? -2.816 -4.320 2.047 1.00 88.25 133 ARG A O 1
ATOM 1079 N N . ARG A 1 134 ? -3.648 -4.519 -0.014 1.00 85.88 134 ARG A N 1
ATOM 1080 C CA . ARG A 1 134 ? -2.447 -5.123 -0.598 1.00 85.88 134 ARG A CA 1
ATOM 1081 C C . ARG A 1 134 ? -1.946 -4.160 -1.660 1.00 85.88 134 ARG A C 1
ATOM 1083 O O . ARG A 1 134 ? -2.396 -4.261 -2.799 1.00 85.88 134 ARG A O 1
ATOM 1090 N N . PRO A 1 135 ? -1.165 -3.138 -1.266 1.00 72.62 135 PRO A N 1
ATOM 1091 C CA . PRO A 1 135 ? -0.661 -2.191 -2.236 1.00 72.62 135 PRO A CA 1
ATOM 1092 C C . PRO A 1 135 ? 0.241 -2.937 -3.213 1.00 72.62 135 PRO A C 1
ATOM 1094 O O . PRO A 1 135 ? 1.095 -3.728 -2.812 1.00 72.62 135 PRO A O 1
ATOM 1097 N N . MET A 1 136 ? 0.054 -2.656 -4.496 1.00 65.00 136 MET A N 1
ATOM 1098 C CA . MET A 1 136 ? 1.122 -2.854 -5.455 1.00 65.00 136 MET A CA 1
ATOM 1099 C C . MET A 1 136 ? 2.158 -1.784 -5.106 1.00 65.00 136 MET A C 1
ATOM 1101 O O . MET A 1 136 ? 1.900 -0.595 -5.290 1.00 65.00 136 MET A O 1
ATOM 1105 N N . ILE A 1 137 ? 3.233 -2.184 -4.426 1.00 55.31 137 ILE A N 1
ATOM 1106 C CA . ILE A 1 137 ? 4.347 -1.274 -4.163 1.00 55.31 137 ILE A CA 1
ATOM 1107 C C . ILE A 1 137 ? 5.076 -1.178 -5.497 1.00 55.31 137 ILE A C 1
ATOM 1109 O O . ILE A 1 137 ? 5.745 -2.135 -5.882 1.00 55.31 137 ILE A O 1
ATOM 1113 N N . TRP A 1 138 ? 4.798 -0.090 -6.214 1.00 49.16 138 TRP A N 1
ATOM 1114 C CA . TRP A 1 138 ? 5.494 0.272 -7.438 1.00 49.16 138 TRP A CA 1
ATOM 1115 C C . TRP A 1 138 ? 6.891 0.702 -7.129 1.00 49.16 138 TRP A C 1
ATOM 1117 O O . TRP A 1 138 ? 7.076 1.416 -6.108 1.00 49.16 138 TRP A O 1
#

Sequence (138 aa):
MTQELPGYLRRFEYWHDPAQANREARETKQRPAYISLQDDRFNLVNDDGEILARLDELTGVVAYVKNTPLHIFYGEEYNPNETKPPVCVSYDGKYPHSESSEPQNPDCATCPQHKFGSKKGFYGGKSRACRVRRPMIW

Radius of gyration: 20.5 Å; chains: 1; bounding box: 44×39×52 Å

Secondary structure (DSSP, 8-state):
---PPPTTTGGG-----HHHHHHHHHHH-PPPSEEEEETTEEEEE-TTS-EEEEES-----------PPEEEE-SS---TT--PPPSEEESSSSS--TT-SS---S-TTT-GGGSTTSEE-TTS-EE-SSEEE-----

pLDDT: mean 83.04, std 13.73, range [32.47, 97.12]

Foldseek 3Di:
DPDDDDPVCVVVDDDDPVVVQVVCCVVVVFHAFDWDQDPCWIFGAHSVRDGPDIGNDDPDDDADFPQAKKKFAQPDDDDPVDDGGTQFIDPRQFATDPPRVDGQDRGNVPGCQQDFQSDQDPVRHTGRNIDIDRDRPD